Protein AF-A0A535JTI2-F1 (afdb_monomer_lite)

Sequence (103 aa):
MTLDSQTVLVAQLLAASYIGYAVINWTTRACTDPAMRRDIDAGNLIAWAASAAIWIYAASTGMTNAMGWVGAAFTLLFSLGWAYFVFADRAIASRVVTATRRA

Radius of gyration: 17.96 Å; chains: 1; bounding box: 52×27×45 Å

Structure (mmCIF, N/CA/C/O backbone):
data_AF-A0A535JTI2-F1
#
_entry.id   AF-A0A535JTI2-F1
#
loop_
_atom_site.group_PDB
_atom_site.id
_atom_site.type_symbol
_atom_site.label_atom_id
_atom_site.label_alt_id
_atom_site.label_comp_id
_atom_site.label_asym_id
_atom_site.label_entity_id
_atom_site.label_seq_id
_atom_site.pdbx_PDB_ins_code
_atom_site.Cartn_x
_atom_site.Cartn_y
_atom_site.Cartn_z
_atom_site.occupancy
_atom_site.B_iso_or_equiv
_atom_site.auth_seq_id
_atom_site.auth_comp_id
_atom_site.auth_asym_id
_atom_site.auth_atom_id
_atom_site.pdbx_PDB_model_num
ATOM 1 N N . MET A 1 1 ? -23.317 1.063 18.591 1.00 50.34 1 MET A N 1
ATOM 2 C CA . MET A 1 1 ? -22.392 2.213 18.548 1.00 50.34 1 MET A CA 1
ATOM 3 C C . MET A 1 1 ? -22.200 2.562 17.080 1.00 50.34 1 MET A C 1
ATOM 5 O O . MET A 1 1 ? -21.658 1.746 16.349 1.00 50.34 1 MET A O 1
ATOM 9 N N . THR A 1 2 ? -22.786 3.660 16.612 1.00 67.69 2 THR A N 1
ATOM 10 C CA . THR A 1 2 ? -22.642 4.138 15.226 1.00 67.69 2 THR A CA 1
ATOM 11 C C . THR A 1 2 ? -21.354 4.944 15.106 1.00 67.69 2 THR A C 1
ATOM 13 O O . THR A 1 2 ? -21.012 5.661 16.044 1.00 67.69 2 THR A O 1
ATOM 16 N N . LEU A 1 3 ? -20.637 4.818 13.985 1.00 74.38 3 LEU A N 1
ATOM 17 C CA . LEU A 1 3 ? -19.493 5.687 13.700 1.00 74.38 3 LEU A CA 1
ATOM 18 C C . LEU A 1 3 ? -19.955 7.145 13.633 1.00 74.38 3 LEU A C 1
ATOM 20 O O . LEU A 1 3 ? -21.014 7.430 13.071 1.00 74.38 3 LEU A O 1
ATOM 24 N N . ASP A 1 4 ? -19.170 8.056 14.199 1.00 88.62 4 ASP A N 1
ATOM 25 C CA . ASP A 1 4 ? -19.402 9.486 14.041 1.00 88.62 4 ASP A CA 1
ATOM 26 C C . ASP A 1 4 ? -19.087 9.926 12.597 1.00 88.62 4 ASP A C 1
ATOM 28 O O . ASP A 1 4 ? -18.331 9.275 11.865 1.00 88.62 4 ASP A O 1
ATOM 32 N N . SER A 1 5 ? -19.676 11.044 12.172 1.00 89.19 5 SER A N 1
ATOM 33 C CA . SER A 1 5 ? -19.565 11.534 10.794 1.00 89.19 5 SER A CA 1
ATOM 34 C C . SER A 1 5 ? -18.124 11.817 10.359 1.00 89.19 5 SER A C 1
ATOM 36 O O . SER A 1 5 ? -17.809 11.681 9.176 1.00 89.19 5 SER A O 1
ATOM 38 N N . GLN A 1 6 ? -17.239 12.189 11.289 1.00 88.69 6 GLN A N 1
ATOM 39 C CA . GLN A 1 6 ? -15.838 12.465 10.980 1.00 88.69 6 GLN A CA 1
ATOM 40 C C . GLN A 1 6 ? -15.095 11.166 10.667 1.00 88.69 6 GLN A C 1
ATOM 42 O O . GLN A 1 6 ? -14.379 11.101 9.666 1.00 88.69 6 GLN A O 1
ATOM 47 N N . THR A 1 7 ? -15.316 10.106 11.446 1.00 85.00 7 THR A N 1
ATOM 48 C CA . THR A 1 7 ? -14.705 8.800 11.164 1.00 85.00 7 THR A CA 1
ATOM 49 C C . THR A 1 7 ? -15.202 8.209 9.840 1.00 85.00 7 THR A C 1
ATOM 51 O O . THR A 1 7 ? -14.410 7.646 9.081 1.00 85.00 7 THR A O 1
ATOM 54 N N . VAL A 1 8 ? -16.486 8.394 9.503 1.00 90.94 8 VAL A N 1
ATOM 55 C CA . VAL A 1 8 ? -17.028 7.991 8.191 1.00 90.94 8 VAL A CA 1
ATOM 56 C C . VAL A 1 8 ? -16.332 8.735 7.051 1.00 90.94 8 VAL A C 1
ATOM 58 O O . VAL A 1 8 ? -15.903 8.103 6.086 1.00 90.94 8 VAL A O 1
ATOM 61 N N . LEU A 1 9 ? -16.172 10.056 7.166 1.00 92.25 9 LEU A N 1
ATOM 62 C CA . LEU A 1 9 ? -15.500 10.858 6.144 1.00 92.25 9 LEU A CA 1
ATOM 63 C C . LEU A 1 9 ? -14.039 10.429 5.954 1.00 92.25 9 LEU A C 1
ATOM 65 O O . LEU A 1 9 ? -13.590 10.263 4.823 1.00 92.25 9 LEU A O 1
ATOM 69 N N . VAL A 1 10 ? -13.299 10.194 7.042 1.00 88.62 10 VAL A N 1
ATOM 70 C CA . VAL A 1 10 ? -11.905 9.723 6.966 1.00 88.62 10 VAL A CA 1
ATOM 71 C C . VAL A 1 10 ? -11.821 8.357 6.280 1.00 88.62 10 VAL A C 1
ATOM 73 O O . VAL A 1 10 ? -10.964 8.161 5.418 1.00 88.62 10 VAL A O 1
ATOM 76 N N . ALA A 1 11 ? -12.734 7.432 6.591 1.00 87.06 11 ALA A N 1
ATOM 77 C CA . ALA A 1 11 ? -12.792 6.133 5.924 1.00 87.06 11 ALA A CA 1
ATOM 78 C C . ALA A 1 11 ? -13.094 6.261 4.419 1.00 87.06 11 ALA A C 1
ATOM 80 O O . ALA A 1 11 ? -12.491 5.561 3.607 1.00 87.06 11 ALA A O 1
ATOM 81 N N . GLN A 1 12 ? -13.983 7.180 4.030 1.00 93.31 12 GLN A N 1
ATOM 82 C CA . GLN A 1 12 ? -14.288 7.460 2.623 1.00 93.31 12 GLN A CA 1
ATOM 83 C C . GLN A 1 12 ? -13.099 8.080 1.883 1.00 93.31 12 GLN A C 1
ATOM 85 O O . GLN A 1 12 ? -12.803 7.669 0.763 1.00 93.31 12 GLN A O 1
ATOM 90 N N . LEU A 1 13 ? -12.390 9.026 2.504 1.00 93.50 13 LEU A N 1
ATOM 91 C CA . LEU A 1 13 ? -11.181 9.628 1.933 1.00 93.50 13 LEU A CA 1
ATOM 92 C C . LEU A 1 13 ? -10.062 8.592 1.763 1.00 93.50 13 LEU A C 1
ATOM 94 O O . LEU A 1 13 ? -9.373 8.590 0.743 1.00 93.50 13 LEU A O 1
ATOM 98 N N . LEU A 1 14 ? -9.919 7.673 2.721 1.00 88.62 14 LEU A N 1
ATOM 99 C CA . LEU A 1 14 ? -8.996 6.545 2.614 1.00 88.62 14 LEU A CA 1
ATOM 100 C C . LEU A 1 14 ? -9.391 5.596 1.473 1.00 88.62 14 LEU A C 1
ATOM 102 O O . LEU A 1 14 ? -8.553 5.214 0.663 1.00 88.62 14 LEU A O 1
ATOM 106 N N . ALA A 1 15 ? -10.671 5.240 1.362 1.00 90.94 15 ALA A N 1
ATOM 107 C CA . ALA A 1 15 ? -11.147 4.412 0.257 1.00 90.94 15 ALA A CA 1
ATOM 108 C C . ALA A 1 15 ? -10.915 5.097 -1.103 1.00 90.94 15 ALA A C 1
ATOM 110 O O . ALA A 1 15 ? -10.479 4.454 -2.059 1.00 90.94 15 ALA A O 1
ATOM 111 N N . ALA A 1 16 ? -11.144 6.411 -1.184 1.00 96.06 16 ALA A N 1
ATOM 112 C CA . ALA A 1 16 ? -10.894 7.197 -2.385 1.00 96.06 16 ALA A CA 1
ATOM 113 C C . ALA A 1 16 ? -9.407 7.203 -2.780 1.00 96.06 16 ALA A C 1
ATOM 115 O O . ALA A 1 16 ? -9.100 7.087 -3.967 1.00 96.06 16 ALA A O 1
ATOM 116 N N . SER A 1 17 ? -8.478 7.273 -1.818 1.00 93.12 17 SER A N 1
ATOM 117 C CA . SER A 1 17 ? -7.041 7.210 -2.122 1.00 93.12 17 SER A CA 1
ATOM 118 C C . SER A 1 17 ? -6.632 5.844 -2.682 1.00 93.12 17 SER A C 1
ATOM 120 O O . SER A 1 17 ? -5.891 5.785 -3.664 1.00 93.12 17 SER A O 1
ATOM 122 N N . TYR A 1 18 ? -7.189 4.750 -2.151 1.00 91.44 18 TYR A N 1
ATOM 123 C CA . TYR A 1 18 ? -6.960 3.401 -2.681 1.00 91.44 18 TYR A CA 1
ATOM 124 C C . TYR A 1 18 ? -7.476 3.242 -4.111 1.00 91.44 18 TYR A C 1
ATOM 126 O O . TYR A 1 18 ? -6.781 2.672 -4.957 1.00 91.44 18 TYR A O 1
ATOM 134 N N . ILE A 1 19 ? -8.655 3.793 -4.410 1.00 95.75 19 ILE A N 1
ATOM 135 C CA . ILE A 1 19 ? -9.176 3.839 -5.781 1.00 95.75 19 ILE A CA 1
ATOM 136 C C . ILE A 1 19 ? -8.230 4.649 -6.675 1.00 95.75 19 ILE A C 1
ATOM 138 O O . ILE A 1 19 ? -7.908 4.204 -7.774 1.00 95.75 19 ILE A O 1
ATOM 142 N N . GLY A 1 20 ? -7.726 5.791 -6.200 1.00 95.88 20 GLY A N 1
ATOM 143 C CA . GLY A 1 20 ? -6.737 6.597 -6.918 1.00 95.88 20 GLY A CA 1
ATOM 144 C C . GLY A 1 20 ? -5.485 5.804 -7.302 1.00 95.88 20 GLY A C 1
ATOM 145 O O . GLY A 1 20 ? -5.094 5.810 -8.469 1.00 95.88 20 GLY A O 1
ATOM 146 N N . TYR A 1 21 ? -4.900 5.049 -6.365 1.00 93.88 21 TYR A N 1
ATOM 147 C CA . TYR A 1 21 ? -3.760 4.170 -6.657 1.00 93.88 21 TYR A CA 1
ATOM 148 C C . TYR A 1 21 ? -4.107 3.106 -7.699 1.00 93.88 21 TYR A C 1
ATOM 150 O O . TYR A 1 21 ? -3.352 2.899 -8.649 1.00 93.88 21 TYR A O 1
ATOM 158 N N . ALA A 1 22 ? -5.267 2.458 -7.568 1.00 93.88 22 ALA A N 1
ATOM 159 C CA . ALA A 1 22 ? -5.720 1.463 -8.534 1.00 93.88 22 ALA A CA 1
ATOM 160 C C . ALA A 1 22 ? -5.879 2.061 -9.943 1.00 93.88 22 ALA A C 1
ATOM 162 O O . ALA A 1 22 ? -5.444 1.453 -10.920 1.00 93.88 22 ALA A O 1
ATOM 163 N N . VAL A 1 23 ? -6.437 3.270 -10.053 1.00 97.75 23 VAL A N 1
ATOM 164 C CA . VAL A 1 23 ? -6.596 3.989 -11.326 1.00 97.75 23 VAL A CA 1
ATOM 165 C C . VAL A 1 23 ? -5.242 4.369 -11.929 1.00 97.75 23 VAL A C 1
ATOM 167 O O . VAL A 1 23 ? -5.038 4.168 -13.127 1.00 97.75 23 VAL A O 1
ATOM 170 N N . ILE A 1 24 ? -4.292 4.863 -11.130 1.00 95.94 24 ILE A N 1
ATOM 171 C CA . ILE A 1 24 ? -2.932 5.168 -11.605 1.00 95.94 24 ILE A CA 1
ATOM 172 C C . ILE A 1 24 ? -2.270 3.895 -12.140 1.00 95.94 24 ILE A C 1
ATOM 174 O O . ILE A 1 24 ? -1.790 3.877 -13.273 1.00 95.94 24 ILE A O 1
ATOM 178 N N . ASN A 1 25 ? -2.315 2.800 -11.382 1.00 94.94 25 ASN A N 1
ATOM 179 C CA . ASN A 1 25 ? -1.728 1.525 -11.796 1.00 94.94 25 ASN A CA 1
ATOM 180 C C . ASN A 1 25 ? -2.407 0.971 -13.060 1.00 94.94 25 ASN A C 1
ATOM 182 O O . ASN A 1 25 ? -1.745 0.463 -13.962 1.00 94.94 25 ASN A O 1
ATOM 186 N N . TRP A 1 26 ? -3.728 1.115 -13.178 1.00 96.31 26 TRP A N 1
ATOM 187 C CA . TRP A 1 26 ? -4.471 0.671 -14.355 1.00 96.31 26 TRP A CA 1
ATOM 188 C C . TRP A 1 26 ? -4.148 1.488 -15.605 1.00 96.31 26 TRP A C 1
ATOM 190 O O . TRP A 1 26 ? -3.946 0.923 -16.679 1.00 96.31 26 TRP A O 1
ATOM 200 N N . THR A 1 27 ? -4.094 2.812 -15.488 1.00 96.69 27 THR A N 1
ATOM 201 C CA . THR A 1 27 ? -3.824 3.700 -16.629 1.00 96.69 27 THR A CA 1
ATOM 202 C C . THR A 1 27 ? -2.378 3.596 -17.109 1.00 96.69 27 THR A C 1
ATOM 204 O O . THR A 1 27 ? -2.110 3.770 -18.294 1.00 96.69 27 THR A O 1
ATOM 207 N N . THR A 1 28 ? -1.452 3.225 -16.224 1.00 94.25 28 THR A N 1
ATOM 208 C CA . THR A 1 28 ? -0.020 3.096 -16.533 1.00 94.25 28 THR A CA 1
ATOM 209 C C . THR A 1 28 ? 0.431 1.666 -16.840 1.00 94.25 28 THR A C 1
ATOM 211 O O . THR A 1 28 ? 1.566 1.467 -17.267 1.00 94.25 28 THR A O 1
ATOM 214 N N . ARG A 1 29 ? -0.451 0.663 -16.728 1.00 91.50 29 ARG A N 1
ATOM 215 C CA . ARG A 1 29 ? -0.125 -0.771 -16.907 1.00 91.50 29 ARG A CA 1
ATOM 216 C C . ARG A 1 29 ? 0.569 -1.131 -18.227 1.00 91.50 29 ARG A C 1
ATOM 218 O O . ARG A 1 29 ? 1.302 -2.114 -18.292 1.0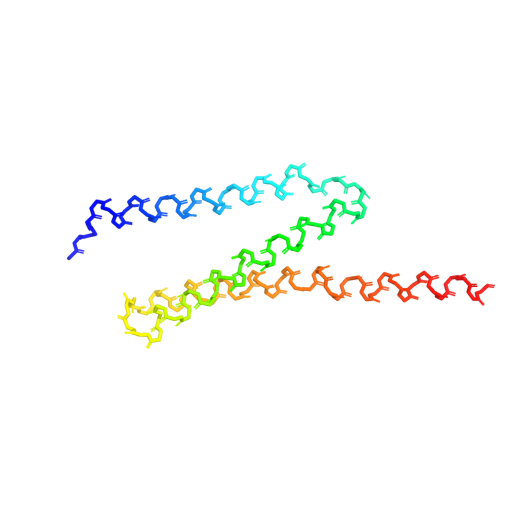0 91.50 29 ARG A O 1
ATOM 225 N N . ALA A 1 30 ? 0.299 -0.371 -19.289 1.00 92.94 30 ALA A N 1
ATOM 226 C CA . ALA A 1 30 ? 0.844 -0.603 -20.626 1.00 92.94 30 ALA A CA 1
ATOM 227 C C . ALA A 1 30 ? 2.107 0.225 -20.910 1.00 92.94 30 ALA A C 1
ATOM 229 O O . ALA A 1 30 ? 2.698 0.081 -21.976 1.00 92.94 30 ALA A O 1
ATOM 230 N N . CYS A 1 31 ? 2.535 1.082 -19.976 1.00 90.00 31 CYS A N 1
ATOM 231 C CA . CYS A 1 31 ? 3.757 1.862 -20.123 1.00 90.00 31 CYS A CA 1
ATOM 232 C C . CYS A 1 31 ? 4.949 0.919 -20.297 1.00 90.00 31 CYS A C 1
ATOM 234 O O . CYS A 1 31 ? 5.083 -0.036 -19.538 1.00 90.00 31 CYS A O 1
ATOM 236 N N . THR A 1 32 ? 5.810 1.156 -21.282 1.00 89.38 32 THR A N 1
ATOM 237 C CA . THR A 1 32 ? 7.014 0.344 -21.524 1.00 89.38 32 THR A CA 1
ATOM 238 C C . THR A 1 32 ? 8.285 0.998 -20.997 1.00 89.38 32 THR A C 1
ATOM 240 O O . THR A 1 32 ? 9.321 0.341 -20.992 1.00 89.38 32 THR A O 1
ATOM 243 N N . ASP A 1 33 ? 8.221 2.256 -20.547 1.00 91.31 33 ASP A N 1
ATOM 244 C CA . ASP A 1 33 ? 9.367 2.958 -19.969 1.00 91.31 33 ASP A CA 1
ATOM 245 C C . ASP A 1 33 ? 9.747 2.337 -18.608 1.00 91.31 33 ASP A C 1
ATOM 247 O O . ASP A 1 33 ? 8.965 2.415 -17.648 1.00 91.31 33 ASP A O 1
ATOM 251 N N . PRO A 1 34 ? 10.943 1.729 -18.491 1.00 85.81 34 PRO A N 1
ATOM 252 C CA . PRO A 1 34 ? 11.397 1.125 -17.245 1.00 85.81 34 PRO A CA 1
ATOM 253 C C . PRO A 1 34 ? 11.561 2.134 -16.102 1.00 85.81 34 PRO A C 1
ATOM 255 O O . PRO A 1 34 ? 11.381 1.759 -14.943 1.00 85.81 34 PRO A O 1
ATOM 258 N N . ALA A 1 35 ? 11.900 3.395 -16.396 1.00 89.06 35 ALA A N 1
ATOM 259 C CA . ALA A 1 35 ? 12.067 4.426 -15.373 1.00 89.06 35 ALA A CA 1
ATOM 260 C C . ALA A 1 35 ? 10.714 4.814 -14.764 1.00 89.06 35 ALA A C 1
ATOM 262 O O . ALA A 1 35 ? 10.559 4.802 -13.545 1.00 89.06 35 ALA A O 1
ATOM 263 N N . MET A 1 36 ? 9.707 5.043 -15.609 1.00 91.44 36 MET A N 1
ATOM 264 C CA . MET A 1 36 ? 8.351 5.345 -15.152 1.00 91.44 36 MET A CA 1
ATOM 265 C C . MET A 1 36 ? 7.746 4.192 -14.341 1.00 91.44 36 MET A C 1
ATOM 267 O O . MET A 1 36 ? 7.185 4.428 -13.271 1.00 91.44 36 MET A O 1
ATOM 271 N N . ARG A 1 37 ? 7.896 2.940 -14.804 1.00 90.06 37 ARG A N 1
ATOM 272 C CA . ARG A 1 37 ? 7.468 1.761 -14.027 1.00 90.06 37 ARG A CA 1
ATOM 273 C C . ARG A 1 37 ? 8.135 1.734 -12.662 1.00 90.06 37 ARG A C 1
ATOM 275 O O . ARG A 1 37 ? 7.465 1.547 -11.651 1.00 90.06 37 ARG A O 1
ATOM 282 N N . ARG A 1 38 ? 9.447 1.992 -12.633 1.00 88.75 38 ARG A N 1
ATOM 283 C CA . ARG A 1 38 ? 10.210 1.954 -11.393 1.00 88.75 38 ARG A CA 1
ATOM 284 C C . ARG A 1 38 ? 9.653 2.898 -10.342 1.00 88.75 38 ARG A C 1
ATOM 286 O O . ARG A 1 38 ? 9.559 2.511 -9.173 1.00 88.75 38 ARG A O 1
ATOM 293 N N . ASP A 1 39 ? 9.363 4.119 -10.760 1.00 93.12 39 ASP A N 1
ATOM 294 C CA . ASP A 1 39 ? 8.954 5.188 -9.864 1.00 93.12 39 ASP A CA 1
ATOM 295 C C . ASP A 1 39 ? 7.516 4.951 -9.364 1.00 93.12 39 ASP A C 1
ATOM 297 O O . ASP A 1 39 ? 7.231 5.178 -8.187 1.00 93.12 39 ASP A O 1
ATOM 301 N N . ILE A 1 40 ? 6.642 4.377 -10.202 1.00 94.44 40 ILE A N 1
ATOM 302 C CA . ILE A 1 40 ? 5.294 3.934 -9.806 1.00 94.44 40 ILE A CA 1
ATOM 303 C C . ILE A 1 40 ? 5.360 2.792 -8.788 1.00 94.44 40 ILE A C 1
ATOM 305 O O . ILE A 1 40 ? 4.686 2.860 -7.757 1.00 94.44 40 ILE A O 1
ATOM 309 N N . ASP A 1 41 ? 6.178 1.764 -9.026 1.00 94.25 41 ASP A N 1
ATOM 310 C CA . ASP A 1 41 ? 6.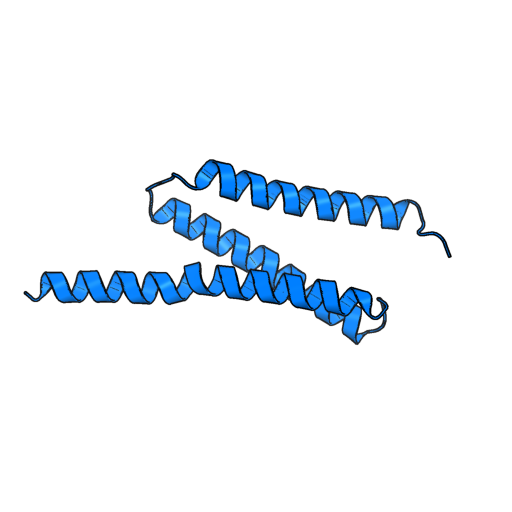315 0.644 -8.086 1.00 94.25 41 ASP A CA 1
ATOM 311 C C . ASP A 1 41 ? 6.839 1.129 -6.726 1.00 94.25 41 ASP A C 1
ATOM 313 O O . ASP A 1 41 ? 6.338 0.730 -5.675 1.00 94.25 41 ASP A O 1
ATOM 317 N N . ALA A 1 42 ? 7.845 2.014 -6.743 1.00 94.69 42 ALA A N 1
ATOM 318 C CA . ALA A 1 42 ? 8.437 2.578 -5.535 1.00 94.69 42 ALA A CA 1
ATOM 319 C C . ALA A 1 42 ? 7.432 3.450 -4.770 1.00 94.69 42 ALA A C 1
ATOM 321 O O . ALA A 1 42 ? 7.325 3.332 -3.549 1.00 94.69 42 ALA A O 1
ATOM 322 N N . GLY A 1 43 ? 6.661 4.280 -5.478 1.00 95.56 43 GLY A N 1
ATOM 323 C CA . GLY A 1 43 ? 5.601 5.093 -4.885 1.00 95.56 43 GLY A CA 1
ATOM 324 C C . GLY A 1 43 ? 4.524 4.240 -4.214 1.00 95.56 43 GLY A C 1
ATOM 325 O O . GLY A 1 43 ? 4.169 4.495 -3.061 1.00 95.56 43 GLY A O 1
ATOM 326 N N . ASN A 1 44 ? 4.056 3.185 -4.889 1.00 96.38 44 ASN A N 1
ATOM 327 C CA . ASN A 1 44 ? 3.109 2.238 -4.302 1.00 96.38 44 ASN A CA 1
ATOM 328 C C . ASN A 1 44 ? 3.703 1.549 -3.065 1.00 96.38 44 ASN A C 1
ATOM 330 O O . ASN A 1 44 ? 3.049 1.507 -2.024 1.00 96.38 44 ASN A O 1
ATOM 334 N N . LEU A 1 45 ? 4.941 1.050 -3.144 1.00 96.94 45 LEU A N 1
ATOM 335 C CA . LEU A 1 45 ? 5.606 0.406 -2.009 1.00 96.94 45 LEU A CA 1
ATOM 336 C C . LEU A 1 45 ? 5.644 1.324 -0.782 1.00 96.94 45 LEU A C 1
ATOM 338 O O . LEU A 1 45 ? 5.263 0.899 0.305 1.00 96.94 45 LEU A O 1
ATOM 342 N N . ILE A 1 46 ? 6.072 2.576 -0.951 1.00 96.62 46 ILE A N 1
ATOM 343 C CA . ILE A 1 46 ? 6.171 3.538 0.153 1.00 96.62 46 ILE A CA 1
ATOM 344 C C . ILE A 1 46 ? 4.788 3.809 0.758 1.00 96.62 46 ILE A C 1
ATOM 346 O O . ILE A 1 46 ? 4.638 3.771 1.981 1.00 96.62 46 ILE A O 1
ATOM 350 N N . ALA A 1 47 ? 3.770 4.036 -0.078 1.00 95.88 47 ALA A N 1
ATOM 351 C CA . ALA A 1 47 ? 2.411 4.313 0.383 1.00 95.88 47 ALA A CA 1
ATOM 352 C C . ALA A 1 47 ? 1.810 3.137 1.175 1.00 95.88 47 ALA A C 1
ATOM 354 O O . ALA A 1 47 ? 1.241 3.330 2.257 1.00 95.88 47 ALA A O 1
ATOM 355 N N . TRP A 1 48 ? 1.969 1.908 0.674 1.00 96.56 48 TRP A N 1
ATOM 356 C CA . TRP A 1 48 ? 1.472 0.710 1.350 1.00 96.56 48 TRP A CA 1
ATOM 357 C C . TRP A 1 48 ? 2.266 0.390 2.618 1.00 96.56 48 TRP A C 1
ATOM 359 O O . TRP A 1 48 ? 1.651 0.058 3.631 1.00 96.56 48 TRP A O 1
ATOM 369 N N . ALA A 1 49 ? 3.591 0.572 2.614 1.00 96.88 49 ALA A N 1
ATOM 370 C CA . ALA A 1 49 ? 4.431 0.327 3.786 1.00 96.88 49 ALA A CA 1
ATOM 371 C C . ALA A 1 49 ? 4.120 1.307 4.926 1.00 96.88 49 ALA A C 1
ATOM 373 O O . ALA A 1 49 ? 3.987 0.896 6.081 1.00 96.88 49 ALA A O 1
ATOM 374 N N . ALA A 1 50 ? 3.930 2.592 4.605 1.00 96.69 50 ALA A N 1
ATOM 375 C CA . ALA A 1 50 ? 3.479 3.587 5.574 1.00 96.69 50 ALA A CA 1
ATOM 376 C C . ALA A 1 50 ? 2.094 3.227 6.137 1.00 96.69 50 ALA A C 1
ATOM 378 O O . ALA A 1 50 ? 1.885 3.266 7.349 1.00 96.69 50 ALA A O 1
ATOM 379 N N . SER A 1 51 ? 1.170 2.798 5.270 1.00 94.94 51 SER A N 1
ATOM 380 C CA . SER A 1 51 ? -0.158 2.338 5.691 1.00 94.94 51 SER A CA 1
ATOM 381 C C . SER A 1 51 ? -0.076 1.122 6.620 1.00 94.94 51 SER A C 1
ATOM 383 O O . SER A 1 51 ? -0.776 1.084 7.629 1.00 94.94 51 SER A O 1
ATOM 385 N N . ALA A 1 52 ? 0.800 0.157 6.326 1.00 96.25 52 ALA A N 1
ATOM 386 C CA . ALA A 1 52 ? 1.011 -1.024 7.158 1.00 96.25 52 ALA A CA 1
ATOM 387 C C . ALA A 1 52 ? 1.527 -0.661 8.552 1.00 96.25 52 ALA A C 1
ATOM 389 O O . ALA A 1 52 ? 0.988 -1.146 9.545 1.00 96.25 52 ALA A O 1
ATOM 390 N N . ALA A 1 53 ? 2.508 0.242 8.642 1.00 97.19 53 ALA A N 1
ATOM 391 C CA . ALA A 1 53 ? 3.017 0.723 9.924 1.00 97.19 53 ALA A CA 1
ATOM 392 C C . ALA A 1 53 ? 1.908 1.369 10.775 1.00 97.19 53 ALA A C 1
ATOM 394 O O . ALA A 1 53 ? 1.779 1.059 11.960 1.00 97.19 53 ALA A O 1
ATOM 395 N N . ILE A 1 54 ? 1.067 2.208 10.160 1.00 95.31 54 ILE A N 1
ATOM 396 C CA . ILE A 1 54 ? -0.053 2.874 10.840 1.00 95.31 54 ILE A CA 1
ATOM 397 C C . ILE A 1 54 ? -1.099 1.855 11.312 1.00 95.31 54 ILE A C 1
ATOM 399 O O . ILE A 1 54 ? -1.537 1.919 12.460 1.00 95.31 54 ILE A O 1
ATOM 403 N N . TRP A 1 55 ? -1.484 0.894 10.469 1.00 94.62 55 TRP A N 1
ATOM 404 C CA . TRP A 1 55 ? -2.470 -0.126 10.841 1.00 94.62 55 TRP A CA 1
ATOM 405 C C . TRP A 1 55 ? -1.971 -1.061 11.943 1.00 94.62 55 TRP A C 1
ATOM 407 O O . TRP A 1 55 ? -2.724 -1.361 12.867 1.00 94.62 55 TRP A O 1
ATOM 417 N N . ILE A 1 56 ? -0.707 -1.491 11.889 1.00 96.44 56 ILE A N 1
ATOM 418 C CA . ILE A 1 56 ? -0.095 -2.304 12.949 1.00 96.44 56 ILE A CA 1
ATOM 419 C C . ILE A 1 56 ? -0.067 -1.521 14.263 1.00 96.44 56 ILE A C 1
ATOM 421 O O . ILE A 1 56 ? -0.413 -2.063 15.314 1.00 96.44 56 ILE A O 1
ATOM 425 N N . TYR A 1 57 ? 0.301 -0.239 14.218 1.00 96.50 57 TYR A N 1
ATOM 426 C CA . TYR A 1 57 ? 0.279 0.625 15.394 1.00 96.50 57 TYR A CA 1
ATOM 427 C C . TYR A 1 57 ? -1.137 0.752 15.980 1.00 96.50 57 TYR A C 1
ATOM 429 O O . TYR A 1 57 ? -1.339 0.512 17.170 1.00 96.50 57 TYR A O 1
ATOM 437 N N . ALA A 1 58 ? -2.141 1.045 15.152 1.00 93.50 58 ALA A N 1
ATOM 438 C CA . ALA A 1 58 ? -3.527 1.176 15.600 1.00 93.50 58 ALA A CA 1
ATOM 439 C C . ALA A 1 58 ? -4.087 -0.138 16.186 1.00 93.50 58 ALA A C 1
ATOM 441 O O . ALA A 1 58 ? -4.762 -0.128 17.217 1.00 93.50 58 ALA A O 1
ATOM 442 N N . ALA A 1 59 ? -3.768 -1.280 15.571 1.00 94.56 59 ALA A N 1
ATOM 443 C CA . ALA A 1 59 ? -4.213 -2.588 16.044 1.00 94.56 59 ALA A CA 1
ATOM 444 C C . ALA A 1 59 ? -3.517 -3.019 17.344 1.00 94.56 59 ALA A C 1
ATOM 446 O O . ALA A 1 59 ? -4.166 -3.562 18.237 1.00 94.56 59 ALA A O 1
ATOM 447 N N . SER A 1 60 ? -2.218 -2.741 17.485 1.00 95.12 60 SER A N 1
ATOM 448 C CA . SER A 1 60 ? -1.440 -3.096 18.682 1.00 95.12 60 SER A CA 1
ATOM 449 C C . SER A 1 60 ? -1.738 -2.217 19.899 1.00 95.12 60 SER A C 1
ATOM 451 O O . SER A 1 60 ? -1.619 -2.682 21.029 1.00 95.12 60 SER A O 1
ATOM 453 N N . THR A 1 61 ? -2.170 -0.972 19.688 1.00 95.31 61 THR A N 1
ATOM 454 C CA . THR A 1 61 ? -2.569 -0.038 20.758 1.00 95.31 61 THR A CA 1
ATOM 455 C C . THR A 1 61 ? -4.027 -0.196 21.197 1.00 95.31 61 THR A C 1
ATOM 457 O O . THR A 1 61 ? -4.463 0.475 22.129 1.00 95.31 61 THR A O 1
ATOM 460 N N . GLY A 1 62 ? -4.794 -1.079 20.547 1.00 89.06 62 GLY A N 1
ATOM 461 C CA . GLY A 1 62 ? -6.213 -1.286 20.846 1.00 89.06 62 GLY A CA 1
ATOM 462 C C . GLY A 1 62 ? -7.135 -0.182 20.317 1.00 89.06 62 GLY A C 1
ATOM 463 O O . GLY A 1 62 ? -8.310 -0.156 20.678 1.00 89.06 62 GLY A O 1
ATOM 464 N N . MET A 1 63 ? -6.644 0.709 19.443 1.00 88.31 63 MET A N 1
ATOM 465 C CA . MET A 1 63 ? -7.472 1.736 18.786 1.00 88.31 63 MET A CA 1
ATOM 466 C C . MET A 1 63 ? -8.512 1.126 17.837 1.00 88.31 63 MET A C 1
ATOM 468 O O . MET A 1 63 ? -9.505 1.766 17.496 1.00 88.31 63 MET A O 1
ATOM 472 N N . THR A 1 64 ? -8.294 -0.115 17.405 1.00 87.31 64 THR A N 1
ATOM 473 C CA . THR A 1 64 ? -9.201 -0.870 16.539 1.00 87.31 64 THR A CA 1
ATOM 474 C C . THR A 1 64 ? -9.592 -2.195 17.185 1.00 87.31 64 THR A C 1
ATOM 476 O O . THR A 1 64 ? -8.835 -2.764 17.967 1.00 87.31 64 THR A O 1
ATOM 479 N N . ASN A 1 65 ? -10.743 -2.744 16.794 1.00 86.06 65 ASN A N 1
ATOM 480 C CA . ASN A 1 65 ? -11.123 -4.117 17.136 1.00 86.06 65 ASN A CA 1
ATOM 481 C C . ASN A 1 65 ? -10.352 -5.149 16.276 1.00 86.06 65 ASN A C 1
ATOM 483 O O . ASN A 1 65 ? -9.448 -4.795 15.518 1.00 86.06 65 ASN A O 1
ATOM 487 N N . ALA A 1 66 ? -10.736 -6.430 16.345 1.00 86.38 66 ALA A N 1
ATOM 488 C CA . ALA A 1 66 ? -10.126 -7.507 15.555 1.00 86.38 66 ALA A CA 1
ATOM 489 C C . ALA A 1 66 ? -10.082 -7.229 14.035 1.00 86.38 66 ALA A C 1
ATOM 491 O O . ALA A 1 66 ? -9.189 -7.721 13.349 1.00 86.38 66 ALA A O 1
ATOM 492 N N . MET A 1 67 ? -10.990 -6.401 13.505 1.00 85.81 67 MET A N 1
ATOM 493 C CA . MET A 1 67 ? -10.994 -6.010 12.094 1.00 85.81 67 MET A CA 1
ATOM 494 C C . MET A 1 67 ? -9.794 -5.127 11.720 1.00 85.81 67 MET A C 1
ATOM 496 O O . MET A 1 67 ? -9.378 -5.120 10.565 1.00 85.81 67 MET A O 1
ATOM 500 N N . GLY A 1 68 ? -9.176 -4.418 12.670 1.00 87.81 68 GLY A N 1
ATOM 501 C CA . GLY A 1 68 ? -7.975 -3.634 12.373 1.00 87.81 68 GLY A CA 1
ATOM 502 C C . GLY A 1 68 ? -6.772 -4.489 11.983 1.00 87.81 68 GLY A C 1
ATOM 503 O O . GLY A 1 68 ? -5.976 -4.085 11.136 1.00 87.81 68 GLY A O 1
ATOM 504 N N . TRP A 1 69 ? -6.696 -5.722 12.491 1.00 94.38 69 TRP A N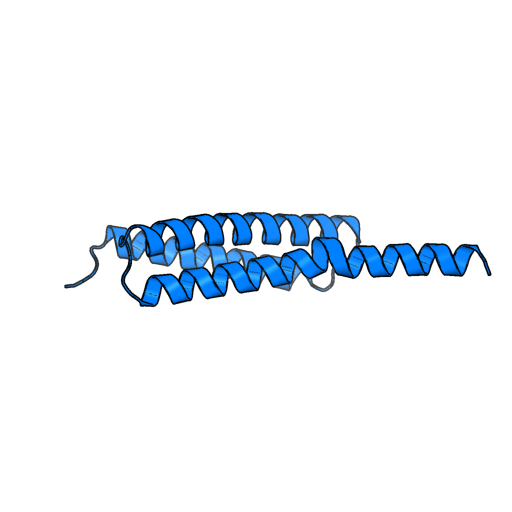 1
ATOM 505 C CA . TRP A 1 69 ? -5.694 -6.693 12.049 1.00 94.38 69 TRP A CA 1
ATOM 506 C C . TRP A 1 69 ? -5.896 -7.134 10.599 1.00 94.38 69 TRP A C 1
ATOM 508 O O . TRP A 1 69 ? -4.918 -7.429 9.916 1.00 94.38 69 TRP A O 1
ATOM 518 N N . VAL A 1 70 ? -7.132 -7.117 10.092 1.00 93.00 70 VAL A N 1
ATOM 519 C CA . VAL A 1 70 ? -7.409 -7.362 8.669 1.00 93.00 70 VAL A CA 1
ATOM 520 C C . VAL A 1 70 ? -6.824 -6.231 7.822 1.00 93.00 70 VAL A C 1
ATOM 522 O O . VAL A 1 70 ? -6.134 -6.498 6.840 1.00 93.00 70 VAL A O 1
ATOM 525 N N . GLY A 1 71 ? -7.010 -4.973 8.238 1.00 91.75 71 GLY A N 1
ATOM 526 C CA . GLY A 1 71 ? -6.380 -3.813 7.597 1.00 91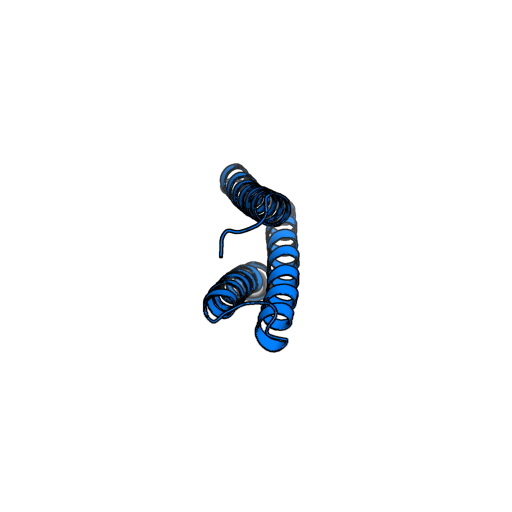.75 71 GLY A CA 1
ATOM 527 C C . GLY A 1 71 ? -4.848 -3.893 7.601 1.00 91.75 71 GLY A C 1
ATOM 528 O O . GLY A 1 71 ? -4.211 -3.692 6.563 1.00 91.75 71 GLY A O 1
ATOM 529 N N . ALA A 1 72 ? -4.255 -4.277 8.735 1.00 95.31 72 ALA A N 1
ATOM 530 C CA . ALA A 1 72 ? -2.815 -4.509 8.854 1.00 95.31 72 ALA A CA 1
ATOM 531 C C . ALA A 1 72 ? -2.327 -5.622 7.909 1.00 95.31 72 ALA A C 1
ATOM 533 O O . ALA A 1 72 ? -1.339 -5.442 7.200 1.00 95.31 72 ALA A O 1
ATOM 534 N N . ALA A 1 73 ? -3.041 -6.748 7.841 1.00 96.12 73 ALA A N 1
ATOM 535 C CA . ALA A 1 73 ? -2.690 -7.861 6.963 1.00 96.12 73 ALA A CA 1
ATOM 536 C C . ALA A 1 73 ? -2.753 -7.472 5.477 1.00 96.12 73 ALA A C 1
ATOM 538 O O . ALA A 1 73 ? -1.831 -7.783 4.725 1.00 96.12 73 ALA A O 1
ATOM 539 N N . PHE A 1 74 ? -3.797 -6.753 5.051 1.00 94.44 74 PHE A N 1
ATOM 540 C CA . PHE A 1 74 ? -3.919 -6.289 3.666 1.00 94.44 74 PHE A CA 1
ATOM 541 C C . PHE A 1 74 ? -2.806 -5.322 3.285 1.00 94.44 7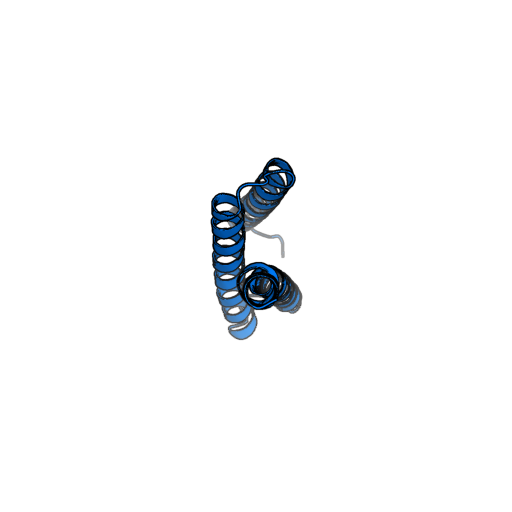4 PHE A C 1
ATOM 543 O O . PHE A 1 74 ? -2.155 -5.494 2.256 1.00 94.44 74 PHE A O 1
ATOM 550 N N . THR A 1 75 ? -2.569 -4.309 4.112 1.00 95.12 75 THR A N 1
ATOM 551 C CA . THR A 1 75 ? -1.536 -3.306 3.833 1.00 95.12 75 THR A CA 1
ATOM 552 C C . THR A 1 75 ? -0.137 -3.920 3.820 1.00 95.12 75 THR A C 1
ATOM 554 O O . THR A 1 75 ? 0.664 -3.579 2.948 1.00 95.12 75 THR A O 1
ATOM 557 N N . LEU A 1 76 ? 0.140 -4.895 4.694 1.00 96.81 76 LEU A N 1
ATOM 558 C CA . LEU A 1 76 ? 1.358 -5.706 4.634 1.00 96.81 76 LEU A CA 1
ATOM 559 C C . LEU A 1 76 ? 1.453 -6.516 3.339 1.00 96.81 76 LEU A C 1
ATOM 561 O O . LEU A 1 76 ? 2.489 -6.482 2.679 1.00 96.81 76 LEU A O 1
ATOM 565 N N . LEU A 1 77 ? 0.386 -7.214 2.947 1.00 96.88 77 LEU A N 1
ATOM 566 C CA . LEU A 1 77 ? 0.366 -8.019 1.725 1.00 96.88 77 LEU A CA 1
ATOM 567 C C . LEU A 1 77 ? 0.661 -7.167 0.484 1.00 96.88 77 LEU A C 1
ATOM 569 O O . LEU A 1 77 ? 1.512 -7.534 -0.324 1.00 96.88 77 LEU A O 1
ATOM 573 N N . PHE A 1 78 ? 0.007 -6.011 0.351 1.00 95.06 78 PHE A N 1
ATOM 574 C CA . PHE A 1 78 ? 0.281 -5.086 -0.748 1.00 95.06 78 PHE A CA 1
ATOM 575 C C . PHE A 1 78 ? 1.709 -4.544 -0.694 1.00 95.06 78 PHE A C 1
ATOM 577 O O . PHE A 1 78 ? 2.374 -4.502 -1.727 1.00 95.06 78 PHE A O 1
ATOM 584 N N . SER A 1 79 ? 2.214 -4.195 0.493 1.00 96.81 79 SER A N 1
ATOM 585 C CA . SER A 1 79 ? 3.607 -3.758 0.659 1.00 96.81 79 SER A CA 1
ATOM 586 C C . SER A 1 79 ? 4.587 -4.813 0.151 1.00 96.81 79 SER A C 1
ATOM 588 O O . SER A 1 79 ? 5.493 -4.495 -0.613 1.00 96.81 79 SER A O 1
ATOM 590 N N . LEU A 1 80 ? 4.383 -6.080 0.520 1.00 96.62 80 LEU A N 1
ATOM 591 C CA . LEU A 1 80 ? 5.220 -7.190 0.063 1.00 96.62 80 LEU A CA 1
ATOM 592 C C . LEU A 1 80 ? 5.102 -7.414 -1.449 1.00 96.62 80 LEU A C 1
ATOM 594 O O . LEU A 1 80 ? 6.117 -7.616 -2.115 1.00 96.62 80 LEU A O 1
ATOM 598 N N . GLY A 1 81 ? 3.889 -7.324 -1.999 1.00 94.94 81 GLY A N 1
ATOM 599 C CA . GLY A 1 81 ? 3.654 -7.412 -3.439 1.00 94.94 81 GLY A CA 1
ATOM 600 C C . GLY A 1 81 ? 4.437 -6.352 -4.217 1.00 94.94 81 GLY A C 1
ATOM 601 O O . GLY A 1 81 ? 5.145 -6.678 -5.166 1.00 94.94 81 GLY A O 1
ATOM 602 N N . TRP A 1 82 ? 4.396 -5.094 -3.777 1.00 95.25 82 TRP A N 1
ATOM 603 C CA . TRP A 1 82 ? 5.171 -4.023 -4.408 1.00 95.25 82 TRP A CA 1
ATOM 604 C C . TRP A 1 82 ? 6.675 -4.146 -4.152 1.00 95.25 82 TRP A C 1
ATOM 606 O O . TRP A 1 82 ? 7.466 -3.888 -5.056 1.00 95.25 82 TRP A O 1
ATOM 616 N N . ALA A 1 83 ? 7.095 -4.613 -2.974 1.00 94.44 83 ALA A N 1
ATOM 617 C CA . ALA A 1 83 ? 8.504 -4.871 -2.680 1.00 94.44 83 ALA A CA 1
ATOM 618 C C . ALA A 1 83 ? 9.104 -5.903 -3.647 1.00 94.44 83 ALA A C 1
ATOM 620 O O . ALA A 1 83 ? 10.240 -5.740 -4.096 1.00 94.44 83 ALA A O 1
ATOM 621 N N . TYR A 1 84 ? 8.336 -6.927 -4.028 1.00 92.81 84 TYR A N 1
ATOM 622 C CA . TYR A 1 84 ? 8.754 -7.889 -5.046 1.00 92.81 84 TYR A CA 1
ATOM 623 C C . TYR A 1 84 ? 9.057 -7.207 -6.392 1.00 92.81 84 TYR A C 1
ATOM 625 O O . TYR A 1 84 ? 10.138 -7.412 -6.946 1.00 92.81 84 TYR A O 1
ATOM 633 N N . PHE A 1 85 ? 8.164 -6.346 -6.890 1.00 88.69 85 PHE A N 1
ATOM 634 C CA . PHE A 1 85 ? 8.385 -5.617 -8.148 1.00 88.69 85 PHE A CA 1
ATOM 635 C C . PHE A 1 85 ? 9.534 -4.603 -8.055 1.00 88.69 85 PHE A C 1
ATOM 637 O O . PHE A 1 85 ? 10.296 -4.423 -9.005 1.00 88.69 85 PHE A O 1
ATOM 644 N N . VAL A 1 86 ? 9.721 -3.978 -6.890 1.00 90.31 86 VAL A N 1
ATOM 645 C CA . VAL A 1 86 ? 10.805 -3.012 -6.677 1.00 90.31 86 VAL A CA 1
ATOM 646 C C . VAL A 1 86 ? 12.179 -3.681 -6.606 1.00 90.31 86 VAL A C 1
ATOM 648 O O . VAL A 1 86 ? 13.142 -3.141 -7.155 1.00 90.31 86 VAL A O 1
ATOM 651 N N . PHE A 1 87 ? 12.298 -4.827 -5.933 1.00 89.31 87 PHE A N 1
ATOM 652 C CA . PHE A 1 87 ? 13.597 -5.432 -5.623 1.00 89.31 87 PHE A CA 1
ATOM 653 C C . PHE A 1 87 ? 13.860 -6.741 -6.374 1.00 89.31 87 PHE A C 1
ATOM 655 O O . PHE A 1 87 ? 14.931 -6.903 -6.960 1.00 89.31 87 PHE A O 1
ATOM 662 N N . ALA A 1 88 ? 12.913 -7.681 -6.362 1.00 79.31 88 ALA A N 1
ATOM 663 C CA . ALA A 1 88 ? 13.137 -9.045 -6.839 1.00 79.31 88 ALA A CA 1
ATOM 664 C C . ALA A 1 88 ? 13.083 -9.153 -8.369 1.00 79.31 88 ALA A C 1
ATOM 666 O O . ALA A 1 88 ? 14.023 -9.673 -8.970 1.00 79.31 88 ALA A O 1
ATOM 667 N N . ASP A 1 89 ? 12.050 -8.600 -9.010 1.00 78.12 89 ASP A N 1
ATOM 668 C CA . ASP A 1 89 ? 11.934 -8.593 -10.479 1.00 78.12 89 ASP A CA 1
ATOM 669 C C . ASP A 1 89 ? 13.145 -7.902 -11.134 1.00 78.12 89 ASP A C 1
ATOM 671 O O . ASP A 1 89 ? 13.754 -8.382 -12.092 1.00 78.12 89 ASP A O 1
ATOM 675 N N . ARG A 1 90 ? 13.615 -6.819 -10.511 1.00 69.88 90 ARG A N 1
ATOM 676 C CA . ARG A 1 90 ? 14.776 -6.055 -10.984 1.00 69.88 90 ARG A CA 1
ATOM 677 C C . ARG A 1 90 ? 16.099 -6.786 -10.790 1.00 69.88 90 ARG A C 1
ATOM 679 O O . ARG A 1 90 ? 16.984 -6.718 -11.651 1.00 69.88 90 AR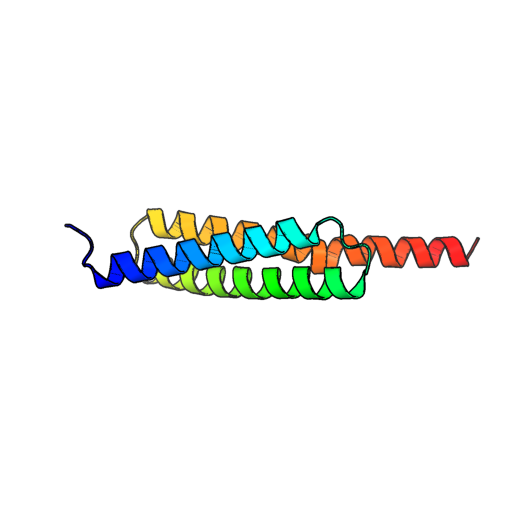G A O 1
ATOM 686 N N . ALA A 1 91 ? 16.249 -7.505 -9.679 1.00 70.56 91 ALA A N 1
ATOM 687 C CA . ALA A 1 91 ? 17.404 -8.370 -9.463 1.00 70.56 91 ALA A CA 1
ATOM 688 C C . ALA A 1 91 ? 17.472 -9.480 -10.524 1.00 70.56 91 ALA A C 1
ATOM 690 O O . ALA A 1 91 ? 18.562 -9.827 -10.976 1.00 70.56 91 ALA A O 1
ATOM 691 N N . ILE A 1 92 ? 16.326 -10.000 -10.968 1.00 73.31 92 ILE A N 1
ATOM 692 C CA . ILE A 1 92 ? 16.260 -10.989 -12.049 1.00 73.31 92 ILE A CA 1
ATOM 693 C C . ILE A 1 92 ? 16.640 -10.341 -13.390 1.00 73.31 92 ILE A C 1
ATOM 695 O O . ILE A 1 92 ? 17.547 -10.831 -14.065 1.00 73.31 92 ILE A O 1
ATOM 699 N N . ALA A 1 93 ? 16.037 -9.202 -13.745 1.00 73.31 93 ALA A N 1
ATOM 700 C CA . ALA A 1 93 ? 16.299 -8.515 -15.014 1.00 73.31 93 ALA A CA 1
ATOM 701 C C . ALA A 1 93 ? 17.779 -8.118 -15.195 1.00 73.31 93 ALA A C 1
ATOM 703 O O . ALA A 1 93 ? 18.378 -8.356 -16.247 1.00 73.31 93 ALA A O 1
ATOM 704 N N . SER A 1 94 ? 18.406 -7.563 -14.153 1.00 73.19 94 SER A N 1
ATOM 705 C CA . SER A 1 94 ? 19.826 -7.167 -14.181 1.00 73.19 94 SER A CA 1
ATOM 706 C C . SER A 1 94 ? 20.787 -8.350 -14.375 1.00 73.19 94 SER A C 1
ATOM 708 O O . SER A 1 94 ? 21.804 -8.226 -15.069 1.00 73.19 94 SER A O 1
ATOM 710 N N . ARG A 1 95 ? 20.460 -9.525 -13.820 1.00 77.31 95 ARG A N 1
ATOM 711 C CA . ARG A 1 95 ? 21.252 -10.752 -13.999 1.00 77.31 95 ARG A CA 1
ATOM 712 C C . ARG A 1 95 ? 21.185 -11.270 -15.433 1.00 77.31 95 ARG A C 1
ATOM 714 O O . ARG A 1 95 ? 22.223 -11.630 -15.984 1.00 77.31 95 ARG A O 1
ATOM 721 N N . VAL A 1 96 ? 20.001 -11.251 -16.050 1.00 77.44 96 VAL A N 1
ATOM 722 C CA . VAL A 1 96 ? 19.803 -11.689 -17.444 1.00 77.44 96 VAL A CA 1
ATOM 723 C C . VAL A 1 96 ? 20.626 -10.836 -18.412 1.00 77.44 96 VAL A C 1
ATOM 725 O O . VAL A 1 96 ? 21.389 -11.383 -19.201 1.00 77.44 96 VAL A O 1
ATOM 728 N N . VAL A 1 97 ? 20.568 -9.503 -18.297 1.00 75.94 97 VAL A N 1
ATOM 729 C CA . VAL A 1 97 ? 21.358 -8.587 -19.149 1.00 75.94 97 VAL A CA 1
ATOM 730 C C . VAL A 1 97 ? 22.862 -8.858 -19.037 1.00 75.94 97 VAL A C 1
ATOM 732 O O . VAL A 1 97 ? 23.585 -8.817 -20.034 1.00 75.94 97 VAL A O 1
ATOM 735 N N . THR A 1 98 ? 23.342 -9.152 -17.827 1.00 78.69 98 THR A N 1
ATOM 736 C CA . THR A 1 98 ? 24.759 -9.455 -17.583 1.00 78.69 98 THR A CA 1
ATOM 737 C C . THR A 1 98 ? 25.186 -10.773 -18.234 1.00 78.69 98 THR A C 1
ATOM 739 O O . THR A 1 98 ? 26.295 -10.854 -18.759 1.00 78.69 98 THR A O 1
ATOM 742 N N . ALA A 1 99 ? 24.320 -11.791 -18.229 1.00 74.44 99 ALA A N 1
ATOM 743 C CA . ALA A 1 99 ? 24.589 -13.082 -18.859 1.00 74.44 99 ALA A CA 1
ATOM 744 C C . ALA A 1 99 ? 24.661 -12.971 -20.391 1.00 74.44 99 ALA A C 1
ATOM 746 O O . ALA A 1 99 ? 25.606 -13.479 -20.987 1.00 74.44 99 ALA A O 1
ATOM 747 N N . THR A 1 100 ? 23.736 -12.239 -21.022 1.00 75.50 100 THR A N 1
ATOM 748 C CA . THR A 1 100 ? 23.715 -12.055 -22.485 1.00 75.50 100 THR A CA 1
ATOM 749 C C . THR A 1 100 ? 24.934 -11.295 -23.009 1.00 75.50 100 THR A C 1
ATOM 751 O O . THR A 1 100 ? 25.383 -11.563 -24.111 1.00 75.50 100 THR A O 1
ATOM 754 N N . ARG A 1 101 ? 25.512 -10.367 -22.233 1.00 70.94 101 ARG A N 1
ATOM 755 C CA . ARG A 1 101 ? 26.736 -9.639 -22.632 1.00 70.94 101 ARG A CA 1
ATOM 756 C C . ARG A 1 101 ? 28.021 -10.471 -22.554 1.00 70.94 101 ARG A C 1
ATOM 758 O O . ARG A 1 101 ? 29.066 -9.986 -22.976 1.00 70.94 101 ARG A O 1
ATOM 765 N N . ARG A 1 102 ? 27.974 -11.656 -21.938 1.00 70.00 102 ARG A N 1
ATOM 766 C CA . ARG A 1 102 ? 29.130 -12.549 -21.762 1.00 70.00 102 ARG A CA 1
ATOM 767 C C . ARG A 1 102 ? 29.140 -13.733 -22.738 1.00 70.00 102 ARG A C 1
ATOM 769 O O . ARG A 1 102 ? 30.132 -14.456 -22.740 1.00 70.00 102 ARG A O 1
ATOM 776 N N . ALA A 1 103 ? 28.060 -13.937 -23.493 1.00 61.66 103 ALA A N 1
ATOM 777 C CA . ALA A 1 103 ? 27.944 -14.937 -24.556 1.00 61.66 103 ALA A CA 1
ATOM 778 C C . ALA A 1 103 ? 28.339 -14.324 -25.905 1.00 61.66 103 ALA A C 1
ATOM 780 O O . ALA A 1 103 ? 28.899 -15.075 -26.730 1.00 61.66 103 ALA A O 1
#

Foldseek 3Di:
DDDDPVVVVVVVVVVVVVVVLVVVCVVCVPPPDPVVVLVNLVVQLVVLVVQLVVLVVCVVVVVDDPVSVVSNVVSVVSNVVSVCVNPVVVVVVVVVVVVVVVD

Secondary structure (DSSP, 8-state):
-PPPHHHHHHHHHHHHHHHHHHHHHHHHTT---HHHHHHHHHHHHHHHHHHHHHHHHHHHTTSS-HHHHHHHHHHHHHHHHHHIIIIIHHHHHHHHHHHHTT-

pLDDT: mean 89.14, std 9.08, range [50.34, 97.75]